Protein AF-A0A931Y7F0-F1 (afdb_monomer_lite)

Structure (mmCIF, N/CA/C/O backbone):
data_AF-A0A931Y7F0-F1
#
_entry.id   AF-A0A931Y7F0-F1
#
loop_
_atom_site.group_PDB
_atom_site.id
_atom_site.type_symbol
_atom_site.label_atom_id
_atom_site.label_alt_id
_atom_site.label_comp_id
_atom_site.label_asym_id
_atom_site.label_entity_id
_atom_site.label_seq_id
_atom_site.pdbx_PDB_ins_code
_atom_site.Cartn_x
_atom_site.Cartn_y
_atom_site.Cartn_z
_atom_site.occupancy
_atom_site.B_iso_or_equiv
_atom_site.auth_seq_id
_atom_site.auth_comp_id
_atom_site.auth_asym_id
_atom_site.auth_atom_id
_atom_site.pdbx_PDB_model_num
ATOM 1 N N . MET A 1 1 ? 21.855 57.431 -30.609 1.00 42.53 1 MET A N 1
ATOM 2 C CA . MET A 1 1 ? 20.885 56.357 -30.287 1.00 42.53 1 MET A CA 1
ATOM 3 C C . MET A 1 1 ? 20.320 56.674 -28.905 1.00 42.53 1 MET A C 1
ATOM 5 O O . MET A 1 1 ? 21.069 56.607 -27.952 1.00 42.53 1 MET A O 1
ATOM 9 N N . ARG A 1 2 ? 19.237 57.460 -28.826 1.00 45.97 2 ARG A N 1
ATOM 10 C CA . ARG A 1 2 ? 17.838 57.029 -28.589 1.00 45.97 2 ARG A CA 1
ATOM 11 C C . ARG A 1 2 ? 17.662 56.294 -27.246 1.00 45.97 2 ARG A C 1
ATOM 13 O O . ARG A 1 2 ? 17.946 55.106 -27.209 1.00 45.97 2 ARG A O 1
ATOM 20 N N . ASN A 1 3 ? 17.186 57.006 -26.206 1.00 45.56 3 ASN A N 1
ATOM 21 C CA . ASN A 1 3 ? 16.025 56.597 -25.379 1.00 45.56 3 ASN A CA 1
ATOM 22 C C . ASN A 1 3 ? 15.587 57.539 -24.223 1.00 45.56 3 ASN A C 1
ATOM 24 O O . ASN A 1 3 ? 14.801 57.118 -23.385 1.00 45.56 3 ASN A O 1
ATOM 28 N N . ASP A 1 4 ? 15.918 58.835 -24.220 1.00 50.97 4 ASP A N 1
ATOM 29 C CA . ASP A 1 4 ? 15.522 59.715 -23.091 1.00 50.97 4 ASP A CA 1
ATOM 30 C C . ASP A 1 4 ? 14.173 60.448 -23.241 1.00 50.97 4 ASP A C 1
ATOM 32 O O . ASP A 1 4 ? 13.865 61.359 -22.478 1.00 50.97 4 ASP A O 1
ATOM 36 N N . LYS A 1 5 ? 13.329 60.084 -24.217 1.00 52.41 5 LYS A N 1
ATOM 37 C CA . LYS A 1 5 ? 12.089 60.841 -24.511 1.00 52.41 5 LYS A CA 1
ATOM 38 C C . LYS A 1 5 ? 10.771 60.193 -24.083 1.00 52.41 5 LYS A C 1
ATOM 40 O O . LYS A 1 5 ? 9.731 60.819 -24.252 1.00 52.41 5 LYS A O 1
ATOM 45 N N . VAL A 1 6 ? 10.778 58.994 -23.500 1.00 53.69 6 VAL A N 1
ATOM 46 C CA . VAL A 1 6 ? 9.519 58.326 -23.097 1.00 53.69 6 VAL A CA 1
ATOM 47 C C . VAL A 1 6 ? 9.113 58.659 -21.652 1.00 53.69 6 VAL A C 1
ATOM 49 O O . VAL A 1 6 ? 7.937 58.591 -21.314 1.00 53.69 6 VAL A O 1
ATOM 52 N N . SER A 1 7 ? 10.044 59.118 -20.809 1.00 52.59 7 SER A N 1
ATOM 53 C CA . SER A 1 7 ? 9.779 59.354 -19.377 1.00 52.59 7 SER A CA 1
ATOM 54 C C . SER A 1 7 ? 8.973 60.633 -19.075 1.00 52.59 7 SER A C 1
ATOM 56 O O . SER A 1 7 ? 8.363 60.756 -18.019 1.00 52.59 7 SER A O 1
ATOM 58 N N . ILE A 1 8 ? 8.908 61.593 -20.004 1.00 51.59 8 ILE A N 1
ATOM 59 C CA . ILE A 1 8 ? 8.382 62.940 -19.701 1.00 51.59 8 ILE A CA 1
ATOM 60 C C . ILE A 1 8 ? 6.878 63.085 -20.028 1.00 51.59 8 ILE A C 1
ATOM 62 O O . ILE A 1 8 ? 6.220 63.997 -19.535 1.00 51.59 8 ILE A O 1
ATOM 66 N N . PHE A 1 9 ? 6.277 62.160 -20.785 1.00 51.19 9 PHE A N 1
ATOM 67 C CA . PHE A 1 9 ? 4.853 62.251 -21.159 1.00 51.19 9 PHE A CA 1
ATOM 68 C C . PHE A 1 9 ? 3.870 61.681 -20.121 1.00 51.19 9 PHE A C 1
ATOM 70 O O . PHE A 1 9 ? 2.669 61.924 -20.222 1.00 51.19 9 PHE A O 1
ATOM 77 N N . ALA A 1 10 ? 4.347 60.969 -19.096 1.00 50.09 10 ALA A N 1
ATOM 78 C CA . ALA A 1 10 ? 3.478 60.346 -18.091 1.00 50.09 10 ALA A CA 1
ATOM 79 C C . ALA A 1 10 ? 3.039 61.293 -16.953 1.00 50.09 10 ALA A C 1
ATOM 81 O O . ALA A 1 10 ? 2.190 60.924 -16.143 1.00 50.09 10 ALA A O 1
ATOM 82 N N . GLN A 1 11 ? 3.583 62.513 -16.870 1.00 53.91 11 GLN A N 1
ATOM 83 C CA . GLN A 1 11 ? 3.362 63.394 -15.713 1.00 53.91 11 GLN A CA 1
ATOM 84 C C . GLN A 1 11 ? 2.221 64.411 -15.892 1.00 53.91 11 GLN A C 1
ATOM 86 O O . GLN A 1 11 ? 2.041 65.292 -15.054 1.00 53.91 11 GLN A O 1
ATOM 91 N N . LYS A 1 12 ? 1.420 64.312 -16.962 1.00 58.56 12 LYS A N 1
ATOM 92 C CA . LYS A 1 12 ? 0.362 65.299 -17.231 1.00 58.56 12 LYS A CA 1
ATOM 93 C C . LYS A 1 12 ? -0.895 64.691 -17.858 1.00 58.56 12 LYS A C 1
ATOM 95 O O . LYS A 1 12 ? -1.278 65.055 -18.963 1.00 58.56 12 LYS A O 1
ATOM 100 N N . MET A 1 13 ? -1.550 63.774 -17.144 1.00 48.72 13 MET A N 1
ATOM 101 C CA . MET A 1 13 ? -2.903 63.318 -17.495 1.00 48.72 13 MET A CA 1
ATOM 102 C C . MET A 1 13 ? -3.852 63.416 -16.289 1.00 48.72 13 MET A C 1
ATOM 104 O O . MET A 1 13 ? -3.448 63.064 -15.175 1.00 48.72 13 MET A O 1
ATOM 108 N N . PRO A 1 14 ? -5.091 63.907 -16.484 1.00 54.19 14 PRO A N 1
ATOM 109 C CA . PRO A 1 14 ? -6.075 64.069 -15.418 1.00 54.19 14 PRO A CA 1
ATOM 110 C C . PRO A 1 14 ? -6.540 62.719 -14.850 1.00 54.19 14 PRO A C 1
ATOM 112 O O . PRO A 1 14 ? -6.626 61.710 -15.546 1.00 54.19 14 PRO A O 1
ATOM 115 N N . LEU A 1 15 ? -6.835 62.710 -13.545 1.00 55.56 15 LEU A N 1
ATOM 116 C CA . LEU A 1 15 ? -7.039 61.516 -12.711 1.00 55.56 15 LEU A CA 1
ATOM 117 C C . LEU A 1 15 ? -8.226 60.618 -13.122 1.00 55.56 15 LEU A C 1
ATOM 119 O O . LEU A 1 15 ? -8.343 59.506 -12.612 1.00 55.56 15 LEU A O 1
ATOM 123 N N . GLN A 1 16 ? -9.106 61.089 -14.006 1.00 52.81 16 GLN A N 1
ATOM 124 C CA . GLN A 1 16 ? -10.382 60.442 -14.317 1.00 52.81 16 GLN A CA 1
ATOM 125 C C . GLN A 1 16 ? -10.261 59.319 -15.366 1.00 52.81 16 GLN A C 1
ATOM 127 O O . GLN A 1 16 ? -11.070 58.397 -15.355 1.00 52.81 16 GLN A O 1
ATOM 132 N N . ASP A 1 17 ? -9.185 59.301 -16.163 1.00 50.44 17 ASP A N 1
ATOM 133 C CA . ASP A 1 17 ? -8.945 58.266 -17.186 1.00 50.44 17 ASP A CA 1
ATOM 134 C C . ASP A 1 17 ? -8.143 57.054 -16.677 1.00 50.44 17 ASP A C 1
ATOM 136 O O . ASP A 1 17 ? -8.028 56.034 -17.359 1.00 50.44 17 ASP A O 1
ATOM 140 N N . LYS A 1 18 ? -7.613 57.106 -15.445 1.00 48.22 18 LYS A N 1
ATOM 141 C CA . LYS A 1 18 ? -6.878 55.971 -14.854 1.00 48.22 18 LYS A CA 1
ATOM 142 C C . LYS A 1 18 ? -7.788 54.782 -14.527 1.00 48.22 18 LYS A C 1
ATOM 144 O O . LYS A 1 18 ? -7.327 53.643 -14.528 1.00 48.22 18 LYS A O 1
ATOM 149 N N . TYR A 1 19 ? -9.077 55.025 -14.288 1.00 51.03 19 TYR A N 1
ATOM 150 C CA . TYR A 1 19 ? -10.032 53.984 -13.897 1.00 51.03 19 TYR A CA 1
ATOM 151 C C . TYR A 1 19 ? -10.568 53.163 -15.079 1.00 51.03 19 TYR A C 1
ATOM 153 O O . TYR A 1 19 ? -11.000 52.029 -14.879 1.00 51.03 19 TYR A O 1
ATOM 161 N N . ALA A 1 20 ? -10.480 53.672 -16.313 1.00 50.53 20 ALA A N 1
ATOM 162 C CA . ALA A 1 20 ? -10.924 52.941 -17.502 1.00 50.53 20 ALA A CA 1
ATOM 163 C C . ALA A 1 20 ? -9.941 51.827 -17.918 1.00 50.53 20 ALA A C 1
ATOM 165 O O . ALA A 1 20 ? -10.361 50.774 -18.394 1.00 50.53 20 ALA A O 1
ATOM 166 N N . TYR A 1 21 ? -8.641 52.003 -17.662 1.00 46.75 21 TYR A N 1
ATOM 167 C CA . TYR A 1 21 ? -7.624 50.985 -17.962 1.00 46.75 21 TYR A CA 1
ATOM 168 C C . TYR A 1 21 ? -7.498 49.895 -16.888 1.00 46.75 21 TYR A C 1
ATOM 170 O O . TYR A 1 21 ? -7.078 48.779 -17.190 1.00 46.75 21 TYR A O 1
ATOM 178 N N . PHE A 1 22 ? -7.907 50.170 -15.648 1.00 43.75 22 PHE A N 1
ATOM 179 C CA . PHE A 1 22 ? -7.817 49.190 -14.560 1.00 43.75 22 PHE A CA 1
ATOM 180 C C . PHE A 1 22 ? -8.921 48.119 -14.584 1.00 43.75 22 PHE A C 1
ATOM 182 O O . PHE A 1 22 ? -8.752 47.055 -13.982 1.00 43.75 22 PHE A O 1
ATOM 189 N N . LEU A 1 23 ? -10.021 48.346 -15.312 1.00 43.72 23 LEU A N 1
ATOM 190 C CA . LEU A 1 23 ? -11.152 47.412 -15.343 1.00 43.72 23 LEU A CA 1
ATOM 191 C C . LEU A 1 23 ? -11.077 46.368 -16.475 1.00 43.72 23 LEU A C 1
ATOM 193 O O . LEU A 1 23 ? -11.701 45.319 -16.366 1.00 43.72 23 LEU A O 1
ATOM 197 N N . HIS A 1 24 ? -10.280 46.593 -17.527 1.00 39.47 24 HIS A N 1
ATOM 198 C CA . HIS A 1 24 ? -10.139 45.625 -18.631 1.00 39.47 24 HIS A CA 1
ATOM 199 C C . HIS A 1 24 ? -9.007 44.600 -18.437 1.00 39.47 24 HIS A C 1
ATOM 201 O O . HIS A 1 24 ? -9.029 43.542 -19.061 1.00 39.47 24 HIS A O 1
ATOM 207 N N . ILE A 1 25 ? -8.047 44.846 -17.538 1.00 43.16 25 ILE A N 1
ATOM 208 C CA . ILE A 1 25 ? -6.917 43.920 -17.314 1.00 43.16 25 ILE A CA 1
ATOM 209 C C . ILE A 1 25 ? -7.306 42.730 -16.416 1.00 43.16 25 ILE A C 1
ATOM 211 O O . ILE A 1 25 ? -6.745 41.645 -16.549 1.00 43.16 25 ILE A O 1
ATOM 215 N N . ASN A 1 26 ? -8.312 42.880 -15.551 1.00 40.88 26 ASN A N 1
ATOM 216 C CA . ASN A 1 26 ? -8.693 41.824 -14.605 1.00 40.88 26 ASN A CA 1
ATOM 217 C C . ASN A 1 26 ? -9.637 40.761 -15.190 1.00 40.88 26 ASN A C 1
ATOM 219 O O . ASN A 1 26 ? -9.713 39.659 -14.656 1.00 40.88 26 ASN A O 1
ATOM 223 N N . VAL A 1 27 ? -10.312 41.032 -16.311 1.00 43.44 27 VAL A N 1
ATOM 224 C CA . VAL A 1 27 ? -11.228 40.055 -16.931 1.00 43.44 27 VAL A CA 1
ATOM 225 C C . VAL A 1 27 ? -10.484 39.099 -17.874 1.00 43.44 27 VAL A C 1
ATOM 227 O O . VAL A 1 27 ? -10.897 37.955 -18.037 1.00 43.44 27 VAL A O 1
ATOM 230 N N . MET A 1 28 ? -9.328 39.498 -18.420 1.00 39.91 28 MET A N 1
ATOM 231 C CA . MET A 1 28 ? -8.543 38.639 -19.321 1.00 39.91 28 MET A CA 1
ATOM 232 C C . MET A 1 28 ? -7.600 37.649 -18.611 1.00 39.91 28 MET A C 1
ATOM 234 O O . MET A 1 28 ? -7.053 36.767 -19.266 1.00 39.91 28 MET A O 1
ATOM 238 N N . PHE A 1 29 ? -7.418 37.760 -17.289 1.00 41.94 29 PHE A N 1
ATOM 239 C CA . PHE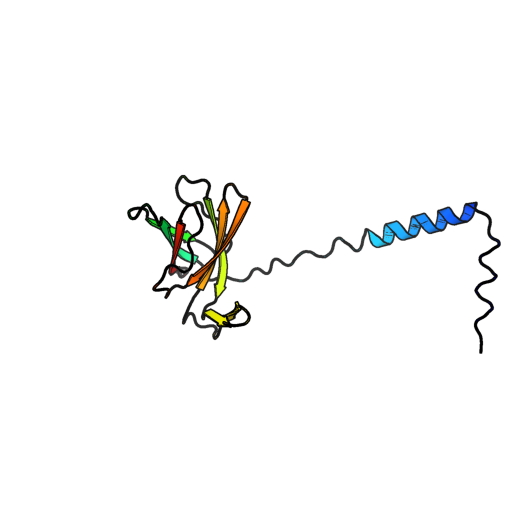 A 1 29 ? -6.621 36.810 -16.494 1.00 41.94 29 PHE A CA 1
ATOM 240 C C . PHE A 1 29 ? -7.464 35.744 -15.781 1.00 41.94 29 PHE A C 1
ATOM 242 O O . PHE A 1 29 ? -6.955 34.669 -15.472 1.00 41.94 29 PHE A O 1
ATOM 249 N N . VAL A 1 30 ? -8.758 35.993 -15.557 1.00 42.06 30 VAL A N 1
ATOM 250 C CA . VAL A 1 30 ? -9.659 35.029 -14.895 1.00 42.06 30 VAL A CA 1
ATOM 251 C C . VAL A 1 30 ? -10.122 33.922 -15.853 1.00 42.06 30 VAL A C 1
ATOM 253 O O . VAL A 1 30 ? -10.455 32.825 -15.418 1.00 42.06 30 VAL A O 1
ATOM 256 N N . VAL A 1 31 ? -10.074 34.152 -17.167 1.00 43.88 31 VAL A N 1
ATOM 257 C CA . VAL A 1 31 ? -10.484 33.150 -18.170 1.00 43.88 31 VAL A CA 1
ATOM 258 C C . VAL A 1 31 ? -9.344 32.177 -18.533 1.00 43.88 31 VAL A C 1
ATOM 260 O O . VAL A 1 31 ? -9.592 31.116 -19.099 1.00 43.88 31 VAL A O 1
ATOM 263 N N . LEU A 1 32 ? -8.095 32.468 -18.142 1.00 40.47 32 LEU A N 1
ATOM 264 C CA . LEU A 1 32 ? -6.917 31.635 -18.438 1.00 40.47 32 LEU A CA 1
ATOM 265 C C . LEU A 1 32 ? -6.457 30.759 -17.254 1.00 40.47 32 LEU A C 1
ATOM 267 O O . LEU A 1 32 ? -5.312 30.319 -17.212 1.00 40.47 32 LEU A O 1
ATOM 271 N N . SER A 1 33 ? -7.324 30.505 -16.273 1.00 42.59 33 SER A N 1
ATOM 272 C CA . SER A 1 33 ? -7.001 29.687 -15.090 1.00 42.59 33 SER A CA 1
ATOM 273 C C . SER A 1 33 ? -7.895 28.453 -14.908 1.00 42.59 33 SER A C 1
ATOM 275 O O . SER A 1 33 ? -7.746 27.738 -13.921 1.00 42.59 33 SER A O 1
ATOM 277 N N . LEU A 1 34 ? -8.760 28.129 -15.878 1.00 45.78 34 LEU A N 1
ATOM 278 C CA . LEU A 1 34 ? -9.674 26.976 -15.797 1.00 45.78 34 LEU A CA 1
ATOM 279 C C . LEU A 1 34 ? -9.335 25.797 -16.724 1.00 45.78 34 LEU A C 1
ATOM 281 O O . LEU A 1 34 ? -10.131 24.869 -16.833 1.00 45.78 34 LEU A O 1
ATOM 285 N N . LEU A 1 35 ? -8.153 25.767 -17.347 1.00 46.16 35 LEU A N 1
ATOM 286 C CA . LEU A 1 35 ? -7.753 24.648 -18.212 1.00 46.16 35 LEU A CA 1
ATOM 287 C C . LEU A 1 35 ? -6.458 23.954 -17.777 1.00 46.16 35 LEU A C 1
ATOM 289 O O . LEU A 1 35 ? -5.632 23.587 -18.600 1.00 46.16 35 LEU A O 1
ATOM 293 N N . ASN A 1 36 ? -6.295 23.715 -16.479 1.00 43.75 36 ASN A N 1
ATOM 294 C CA . ASN A 1 36 ? -5.490 22.582 -16.028 1.00 43.75 36 ASN A CA 1
ATOM 295 C C . ASN A 1 36 ? -6.449 21.535 -15.478 1.00 43.75 36 ASN A C 1
ATOM 297 O O . ASN A 1 36 ? -6.523 21.297 -14.275 1.00 43.75 36 ASN A O 1
ATOM 301 N N . LEU A 1 37 ? -7.219 20.934 -16.390 1.00 46.78 37 LEU A N 1
ATOM 302 C CA . LEU A 1 37 ? -7.828 19.643 -16.128 1.00 46.78 37 LEU A CA 1
ATOM 303 C C . LEU A 1 37 ? -6.654 18.690 -15.927 1.00 46.78 37 LEU A C 1
ATOM 305 O O . LEU A 1 37 ? -5.995 18.281 -16.883 1.00 46.78 37 LEU A O 1
ATOM 309 N N . THR A 1 38 ? -6.332 18.435 -14.663 1.00 47.44 38 THR A N 1
ATOM 310 C CA . THR A 1 38 ? -5.378 17.420 -14.255 1.00 47.44 38 THR A CA 1
ATOM 311 C C . THR A 1 38 ? -5.811 16.154 -14.965 1.00 47.44 38 THR A C 1
ATOM 313 O O . THR A 1 38 ? -6.846 15.572 -14.641 1.00 47.44 38 THR A O 1
ATOM 316 N N . VAL A 1 39 ? -5.050 15.756 -15.982 1.00 46.94 39 VAL A N 1
ATOM 317 C CA . VAL A 1 39 ? -5.162 14.425 -16.550 1.00 46.94 39 VAL A CA 1
ATOM 318 C C . VAL A 1 39 ? -4.781 13.516 -15.393 1.00 46.94 39 VAL A C 1
ATOM 320 O O . VAL A 1 39 ? -3.602 13.288 -15.127 1.00 46.94 39 VAL A O 1
ATOM 323 N N . ALA A 1 40 ? -5.783 13.061 -14.640 1.00 50.78 40 ALA A N 1
ATOM 324 C CA . ALA A 1 40 ? -5.679 11.853 -13.858 1.00 50.78 40 ALA A CA 1
ATOM 325 C C . ALA A 1 40 ? -5.399 10.780 -14.904 1.00 50.78 40 ALA A C 1
ATOM 327 O O . ALA A 1 40 ? -6.314 10.234 -15.519 1.00 50.78 40 ALA A O 1
ATOM 328 N N . GLY A 1 41 ? -4.113 10.600 -15.217 1.00 43.44 41 GLY A N 1
ATOM 329 C CA . GLY A 1 41 ? -3.656 9.526 -16.062 1.00 43.44 41 GLY A CA 1
ATOM 330 C C . GLY A 1 41 ? -4.271 8.279 -15.467 1.00 43.44 41 GLY A C 1
ATOM 331 O O . GLY A 1 41 ? -3.972 7.921 -14.330 1.00 43.44 41 GLY A O 1
ATOM 332 N N . CYS A 1 42 ? -5.199 7.676 -16.201 1.00 40.66 42 CYS A N 1
ATOM 333 C CA . CYS A 1 42 ? -5.665 6.340 -15.912 1.00 40.66 42 CYS A CA 1
ATOM 334 C C . CYS A 1 42 ? -4.447 5.445 -16.161 1.00 40.66 42 CYS A C 1
ATOM 336 O O . CYS A 1 42 ? -4.254 4.921 -17.258 1.00 40.66 42 CYS A O 1
ATOM 338 N N . GLU A 1 43 ? -3.540 5.378 -15.183 1.00 54.44 43 GLU A N 1
ATOM 339 C CA . GLU A 1 43 ? -2.491 4.377 -15.157 1.00 54.44 43 GLU A CA 1
ATOM 340 C C . GLU A 1 43 ? -3.245 3.049 -15.151 1.00 54.44 43 GLU A C 1
ATOM 342 O O . GLU A 1 43 ? -3.894 2.695 -14.167 1.00 54.44 43 GLU A O 1
ATOM 347 N N . LYS A 1 44 ? -3.267 2.367 -16.304 1.00 60.66 44 LYS A N 1
ATOM 348 C CA . LYS A 1 44 ? -3.894 1.053 -16.449 1.00 60.66 44 LYS A CA 1
ATOM 349 C C . LYS A 1 44 ? -3.127 0.084 -15.554 1.00 60.66 44 LYS A C 1
ATOM 351 O O . LYS A 1 44 ? -2.124 -0.494 -15.968 1.00 60.66 44 LYS A O 1
ATOM 356 N N . GLY A 1 45 ? -3.572 -0.025 -14.308 1.00 64.69 45 GLY A N 1
ATOM 357 C CA . GLY A 1 45 ? -3.059 -0.979 -13.343 1.00 64.69 45 GLY A CA 1
ATOM 358 C C . GLY A 1 45 ? -3.376 -2.418 -13.758 1.00 64.69 45 GLY A C 1
ATOM 359 O O . GLY A 1 45 ? -4.192 -2.652 -14.657 1.00 64.69 45 GLY A O 1
ATOM 360 N N . PRO A 1 46 ? -2.736 -3.404 -13.115 1.00 70.06 46 PRO A N 1
ATOM 361 C CA . PRO A 1 46 ? -3.096 -4.800 -13.312 1.00 70.06 46 PRO A CA 1
ATOM 362 C C . PRO A 1 46 ? -4.542 -4.997 -12.838 1.00 70.06 46 PRO A C 1
ATOM 364 O O . PRO A 1 46 ? -4.938 -4.411 -11.833 1.00 70.06 46 PRO A O 1
ATOM 367 N N . GLY A 1 47 ? -5.342 -5.767 -13.584 1.00 83.25 47 GLY A N 1
ATOM 368 C CA . GLY A 1 47 ? -6.801 -5.826 -13.422 1.00 83.25 47 GLY A CA 1
ATOM 369 C C . GLY A 1 47 ? -7.271 -5.891 -11.964 1.00 83.25 47 GLY A C 1
ATOM 370 O O . GLY A 1 47 ? -7.942 -4.971 -11.494 1.00 83.25 47 GLY A O 1
ATOM 371 N N . SER A 1 48 ? -6.899 -6.948 -11.241 1.00 90.94 48 SER A N 1
ATOM 372 C CA . SER A 1 48 ? -7.168 -7.075 -9.808 1.00 90.94 48 SER A CA 1
ATOM 373 C C . SER A 1 48 ? -5.958 -7.630 -9.063 1.00 90.94 48 SER A C 1
ATOM 375 O O . SER A 1 48 ? -5.140 -8.364 -9.617 1.00 90.94 48 SER A O 1
ATOM 377 N N . ILE A 1 49 ? -5.834 -7.255 -7.796 1.00 93.31 49 ILE A N 1
ATOM 378 C CA . ILE A 1 49 ? -4.691 -7.543 -6.932 1.00 93.31 49 ILE A CA 1
ATOM 379 C C . ILE A 1 49 ? -5.229 -8.262 -5.701 1.00 93.31 49 ILE A C 1
ATOM 381 O O . ILE A 1 49 ? -6.164 -7.778 -5.068 1.00 93.31 49 ILE A O 1
ATOM 385 N N . LYS A 1 50 ? -4.654 -9.416 -5.367 1.00 95.25 50 LYS A N 1
ATOM 386 C CA . LYS A 1 50 ? -4.975 -10.150 -4.145 1.00 95.25 50 LYS A CA 1
ATOM 387 C C . LYS A 1 50 ? -4.029 -9.717 -3.027 1.00 95.25 50 LYS A C 1
ATOM 389 O O . LYS A 1 50 ? -2.810 -9.861 -3.157 1.00 95.25 50 LYS A O 1
ATOM 394 N N . LEU A 1 51 ? -4.601 -9.193 -1.950 1.00 94.88 51 LEU A N 1
ATOM 395 C CA . LEU A 1 51 ? -3.910 -8.772 -0.737 1.00 94.88 51 LEU A CA 1
ATOM 396 C C . LEU A 1 51 ? -4.414 -9.584 0.458 1.00 94.88 51 LEU A C 1
ATOM 398 O O . LEU A 1 51 ? -5.593 -9.928 0.513 1.00 94.88 51 LEU A O 1
ATOM 402 N N . ILE A 1 52 ? -3.533 -9.836 1.422 1.00 94.69 52 ILE A N 1
ATOM 403 C CA . ILE A 1 52 ? -3.919 -10.230 2.780 1.00 94.69 52 ILE A CA 1
ATOM 404 C C . ILE A 1 52 ? -3.512 -9.101 3.724 1.00 94.69 52 ILE A C 1
ATOM 406 O O . ILE A 1 52 ? -2.381 -8.620 3.663 1.00 94.69 52 ILE A O 1
ATOM 410 N N . ILE A 1 53 ? -4.426 -8.665 4.584 1.00 93.69 53 ILE A N 1
ATOM 411 C CA . ILE A 1 53 ? -4.151 -7.718 5.661 1.00 93.69 53 ILE A CA 1
ATOM 412 C C . ILE A 1 53 ? -3.999 -8.506 6.951 1.00 93.69 53 ILE A C 1
ATOM 414 O O . ILE A 1 53 ? -4.817 -9.367 7.267 1.00 93.69 53 ILE A O 1
ATOM 418 N N . ARG A 1 54 ? -2.948 -8.196 7.703 1.00 92.44 54 ARG A N 1
ATOM 419 C CA . ARG A 1 54 ? -2.651 -8.800 9.001 1.00 92.44 54 ARG A CA 1
ATOM 420 C C . ARG A 1 54 ? -2.439 -7.731 10.053 1.00 92.44 54 ARG A C 1
ATOM 422 O O . ARG A 1 54 ? -2.075 -6.601 9.726 1.00 92.44 54 ARG A O 1
ATOM 429 N N . HIS A 1 55 ? -2.617 -8.098 11.317 1.00 91.12 55 HIS A N 1
ATOM 430 C CA . HIS A 1 55 ? -2.342 -7.222 12.449 1.00 91.12 55 HIS A CA 1
ATOM 431 C C . HIS A 1 55 ? -1.068 -7.667 13.178 1.00 91.12 55 HIS A C 1
ATOM 433 O O . HIS A 1 55 ? -0.843 -8.855 13.402 1.00 91.12 55 HIS A O 1
ATOM 439 N N . ILE A 1 56 ? -0.211 -6.721 13.570 1.00 87.88 56 ILE A N 1
ATOM 440 C CA . ILE A 1 56 ? 1.056 -7.053 14.237 1.00 87.88 56 ILE A CA 1
ATOM 441 C C . ILE A 1 56 ? 0.839 -7.702 15.613 1.00 87.88 56 ILE A C 1
ATOM 443 O O . ILE A 1 56 ? 1.577 -8.627 15.961 1.00 87.88 56 ILE A O 1
ATOM 447 N N . GLU A 1 57 ? -0.175 -7.256 16.361 1.00 87.88 57 GLU A N 1
ATOM 448 C CA . GLU A 1 57 ? -0.472 -7.731 17.723 1.00 87.88 57 GLU A CA 1
ATOM 449 C C . GLU A 1 57 ? -1.485 -8.884 17.741 1.00 87.88 57 GLU A C 1
ATOM 451 O O . GLU A 1 57 ? -1.397 -9.761 18.592 1.00 87.88 57 GLU A O 1
ATOM 456 N N . ASN A 1 58 ? -2.414 -8.919 16.779 1.00 90.69 58 ASN A N 1
ATOM 457 C CA . ASN A 1 58 ? -3.437 -9.959 16.688 1.00 90.69 58 ASN A CA 1
ATOM 458 C C . ASN A 1 58 ? -3.044 -10.918 15.561 1.00 90.69 58 ASN A C 1
ATOM 460 O O . ASN A 1 58 ? -3.304 -10.647 14.391 1.00 90.69 58 ASN A O 1
ATOM 464 N N . LYS A 1 59 ? -2.368 -12.013 15.921 1.00 89.31 59 LYS A N 1
ATOM 465 C CA . LYS A 1 59 ? -1.825 -12.984 14.957 1.00 89.31 59 LYS A CA 1
ATOM 466 C C . LYS A 1 59 ? -2.902 -13.776 14.218 1.00 89.31 59 LYS A C 1
ATOM 468 O O . LYS A 1 59 ? -2.634 -14.240 13.112 1.00 89.31 59 LYS A O 1
ATOM 473 N N . ASP A 1 60 ? -4.092 -13.871 14.800 1.00 92.00 60 ASP A N 1
ATOM 474 C 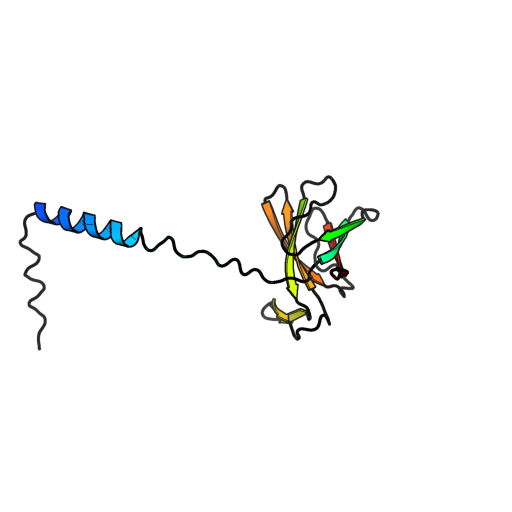CA . ASP A 1 60 ? -5.232 -14.576 14.214 1.00 92.00 60 ASP A CA 1
ATOM 475 C C . ASP A 1 60 ? -6.000 -13.694 13.219 1.00 92.00 60 ASP A C 1
ATOM 477 O O . ASP A 1 60 ? -6.806 -14.191 12.433 1.00 92.00 60 ASP A O 1
ATOM 481 N N . PHE A 1 61 ? -5.732 -12.384 13.204 1.00 92.06 61 PHE A N 1
ATOM 482 C CA . PHE A 1 61 ? -6.313 -11.478 12.223 1.00 92.06 61 PHE A CA 1
ATOM 483 C C . PHE A 1 61 ? -5.678 -11.690 10.844 1.00 92.06 61 PHE A C 1
ATOM 485 O O . PHE A 1 61 ? -4.495 -11.398 10.626 1.00 92.06 61 PHE A O 1
ATOM 492 N N . ALA A 1 62 ? -6.495 -12.141 9.896 1.00 93.88 62 ALA A N 1
ATOM 493 C CA . ALA A 1 62 ? -6.165 -12.204 8.483 1.00 93.88 62 ALA A CA 1
ATOM 494 C C . ALA A 1 62 ? -7.411 -11.883 7.649 1.00 93.88 62 ALA A C 1
ATOM 496 O O . ALA A 1 62 ? -8.415 -12.587 7.734 1.00 93.88 62 ALA A O 1
ATOM 497 N N . GLU A 1 63 ? -7.330 -10.844 6.823 1.00 94.81 63 GLU A N 1
ATOM 498 C CA . GLU A 1 63 ? -8.416 -10.428 5.934 1.00 94.81 63 GLU A CA 1
ATOM 499 C C . GLU A 1 63 ? -7.938 -10.478 4.482 1.00 94.81 63 GLU A C 1
ATOM 501 O O . GLU A 1 63 ? -6.940 -9.851 4.123 1.00 94.81 63 GLU A O 1
ATOM 506 N N . GLU A 1 64 ? -8.620 -11.252 3.638 1.00 95.44 64 GLU A N 1
ATOM 507 C CA . GLU A 1 64 ? -8.295 -11.358 2.215 1.00 95.44 64 GLU A CA 1
ATOM 508 C C . GLU A 1 64 ? -9.121 -10.363 1.398 1.00 95.44 64 GLU A C 1
ATOM 510 O O . GLU A 1 64 ? -10.347 -10.353 1.473 1.00 95.44 64 GLU A O 1
ATOM 515 N N . HIS A 1 65 ? -8.455 -9.599 0.529 1.00 95.06 65 HIS A N 1
ATOM 516 C CA . HIS A 1 65 ? -9.126 -8.748 -0.448 1.00 95.06 65 HIS A CA 1
ATOM 517 C C . HIS A 1 65 ? -8.634 -9.011 -1.863 1.00 95.06 65 HIS A C 1
ATOM 519 O O . HIS A 1 65 ? -7.435 -9.084 -2.134 1.00 95.06 65 HIS A O 1
ATOM 525 N N . VAL A 1 66 ? -9.582 -9.045 -2.795 1.00 95.00 66 VAL A N 1
ATOM 526 C CA . VAL A 1 66 ? -9.322 -8.898 -4.227 1.00 95.00 66 VAL A CA 1
ATOM 527 C C . VAL A 1 66 ? -9.733 -7.485 -4.614 1.00 95.00 66 VAL A C 1
ATOM 529 O O . VAL A 1 66 ? -10.919 -7.189 -4.729 1.00 95.00 66 VAL A O 1
ATOM 532 N N . VAL A 1 67 ? -8.750 -6.609 -4.791 1.00 93.38 67 VAL A N 1
ATOM 533 C CA . VAL A 1 67 ? -8.967 -5.172 -4.994 1.00 93.38 67 VAL A CA 1
ATOM 534 C C . VAL A 1 67 ? -8.669 -4.786 -6.433 1.00 93.38 67 VAL A C 1
ATOM 536 O O . VAL A 1 67 ? -7.721 -5.297 -7.037 1.00 93.38 67 VAL A O 1
ATOM 539 N N . LYS A 1 68 ? -9.453 -3.869 -7.004 1.00 92.12 68 LYS A N 1
ATOM 540 C CA . LYS A 1 68 ? -9.074 -3.239 -8.271 1.00 92.12 68 LYS A CA 1
ATOM 541 C C . LYS A 1 68 ? -8.159 -2.057 -8.014 1.00 92.12 68 LYS A C 1
ATOM 543 O O . LYS A 1 68 ? -8.201 -1.407 -6.971 1.00 92.12 68 LYS A O 1
ATOM 548 N N . PHE A 1 69 ? -7.329 -1.770 -9.006 1.00 90.62 69 PHE A N 1
ATOM 549 C CA . PHE A 1 69 ? -6.456 -0.611 -8.968 1.00 90.62 69 PHE A CA 1
ATOM 550 C C . PHE A 1 69 ? -7.267 0.684 -8.809 1.00 90.62 69 PHE A C 1
ATOM 552 O O . PHE A 1 69 ? -8.201 0.930 -9.569 1.00 90.62 69 PHE A O 1
ATOM 559 N N . GLY A 1 70 ? -6.903 1.510 -7.829 1.00 91.25 70 GLY A N 1
ATOM 560 C CA . GLY A 1 70 ? -7.563 2.781 -7.545 1.00 91.25 70 GLY A CA 1
ATOM 561 C C . GLY A 1 70 ? -8.898 2.695 -6.796 1.00 91.25 70 GLY A C 1
ATOM 562 O O . GLY A 1 70 ? -9.387 3.748 -6.386 1.00 91.25 70 GLY A O 1
ATOM 563 N N . GLU A 1 71 ? -9.464 1.505 -6.571 1.00 93.81 71 GLU A N 1
ATOM 564 C CA . GLU A 1 71 ? -10.665 1.330 -5.742 1.00 93.81 71 GLU A CA 1
ATOM 565 C C . GLU A 1 71 ? -10.288 1.290 -4.253 1.00 93.81 71 GLU A C 1
ATOM 567 O O . GLU A 1 71 ? -9.271 0.705 -3.870 1.00 93.81 71 GLU A O 1
ATOM 572 N N . ASP A 1 72 ? -11.099 1.948 -3.426 1.00 94.69 72 ASP A N 1
ATOM 573 C CA . ASP A 1 72 ? -10.964 1.924 -1.971 1.00 94.69 72 ASP A CA 1
ATOM 574 C C . ASP A 1 72 ? -11.595 0.650 -1.388 1.00 94.69 72 ASP A C 1
ATOM 576 O O . ASP A 1 72 ? -12.626 0.175 -1.866 1.00 94.69 72 ASP A O 1
ATOM 580 N N . PHE A 1 73 ? -10.981 0.106 -0.339 1.00 95.62 73 PHE A N 1
ATOM 581 C CA . PHE A 1 73 ? -11.500 -1.002 0.459 1.00 95.62 73 PHE A CA 1
ATOM 582 C C . PHE A 1 73 ? -11.341 -0.697 1.951 1.00 95.62 73 PHE A C 1
ATOM 584 O O . PHE A 1 73 ? -10.383 -0.042 2.367 1.00 95.62 73 PHE A O 1
ATOM 591 N N . PHE A 1 74 ? -12.296 -1.155 2.755 1.00 95.56 74 PHE A N 1
ATOM 592 C CA . PHE A 1 74 ? -12.271 -1.021 4.212 1.00 95.56 74 PHE A CA 1
ATOM 593 C C . PHE A 1 74 ? -11.549 -2.210 4.841 1.00 95.56 74 PHE A C 1
ATOM 595 O O . PHE A 1 74 ? -11.534 -3.285 4.249 1.00 95.56 74 PHE A O 1
ATOM 602 N N . ILE A 1 75 ? -10.939 -1.998 6.007 1.00 93.88 75 ILE A N 1
ATOM 603 C CA . ILE A 1 75 ? -10.283 -3.056 6.784 1.00 93.88 75 ILE A CA 1
ATOM 604 C C . ILE A 1 75 ? -11.237 -3.458 7.913 1.00 93.88 75 ILE A C 1
ATOM 606 O O . ILE A 1 75 ? -11.326 -2.746 8.920 1.00 93.88 75 ILE A O 1
ATOM 610 N N . SER A 1 76 ? -11.945 -4.575 7.733 1.00 88.94 76 SER A N 1
ATOM 611 C CA . SER A 1 76 ? -12.901 -5.146 8.691 1.00 88.94 76 SER A CA 1
ATOM 612 C C . SER A 1 76 ? -13.878 -4.102 9.270 1.00 88.94 76 SER A C 1
ATOM 614 O O . SER A 1 76 ? -14.427 -3.280 8.537 1.00 88.94 76 SER A O 1
ATOM 616 N N . ASP A 1 77 ? -14.114 -4.128 10.583 1.00 87.69 77 ASP A N 1
ATOM 617 C CA . ASP A 1 77 ? -14.977 -3.225 11.352 1.00 87.69 77 ASP A CA 1
ATOM 618 C C . ASP A 1 77 ? -14.245 -1.969 11.858 1.00 87.69 77 ASP A C 1
ATOM 620 O O . ASP A 1 77 ? -14.709 -1.281 12.769 1.00 87.69 77 ASP A O 1
ATOM 624 N N . THR A 1 78 ? -13.088 -1.649 11.275 1.00 91.38 78 THR A N 1
ATOM 625 C CA . THR A 1 78 ? -12.271 -0.518 11.711 1.00 91.38 78 THR A CA 1
ATOM 626 C C . THR A 1 78 ? -12.560 0.755 10.918 1.00 91.38 78 THR A C 1
ATOM 628 O O . THR A 1 78 ? -13.116 0.747 9.824 1.00 91.38 78 THR A O 1
ATOM 631 N N . ASP A 1 79 ? -12.081 1.885 11.434 1.00 94.38 79 ASP A N 1
ATOM 632 C CA . ASP A 1 79 ? -12.111 3.176 10.736 1.00 94.38 79 ASP A CA 1
ATOM 633 C C . ASP A 1 79 ? -11.048 3.304 9.617 1.00 94.38 79 ASP A C 1
ATOM 635 O O . ASP A 1 79 ? -10.843 4.396 9.064 1.00 94.38 79 ASP A O 1
ATOM 639 N N . TYR A 1 80 ? -10.306 2.230 9.323 1.00 94.69 80 TYR A N 1
ATOM 640 C CA . TYR A 1 80 ? -9.250 2.232 8.318 1.00 94.69 80 TYR A CA 1
ATOM 641 C C . TYR A 1 80 ? -9.780 1.811 6.952 1.00 94.69 80 TYR A C 1
ATOM 643 O O . TYR A 1 80 ? -10.571 0.883 6.802 1.00 94.69 80 TYR A O 1
ATOM 651 N N . SER A 1 81 ? -9.279 2.491 5.929 1.00 96.00 81 SER A N 1
ATOM 652 C CA . SER A 1 81 ? -9.451 2.095 4.533 1.00 96.00 81 SER A CA 1
ATOM 653 C C . SER A 1 81 ? -8.124 2.194 3.807 1.00 96.00 81 SER A C 1
ATOM 655 O O . SER A 1 81 ? -7.191 2.869 4.253 1.00 96.00 81 SER A O 1
ATOM 657 N N . ALA A 1 82 ? -8.020 1.498 2.688 1.00 95.75 82 ALA A N 1
ATOM 658 C CA . ALA A 1 82 ? -6.847 1.535 1.849 1.00 95.75 82 ALA A CA 1
ATOM 659 C C . ALA A 1 82 ? -7.221 1.429 0.374 1.00 95.75 82 ALA A C 1
ATOM 661 O O . ALA A 1 82 ? -8.329 1.045 0.014 1.00 95.75 82 ALA A O 1
ATOM 662 N N . LYS A 1 83 ? -6.273 1.777 -0.491 1.00 96.12 83 LYS A N 1
ATOM 663 C CA . LYS A 1 83 ? -6.391 1.592 -1.936 1.00 96.12 83 LYS A CA 1
ATOM 664 C C . LYS A 1 83 ? -5.026 1.336 -2.551 1.00 96.12 83 LYS A C 1
ATOM 666 O O . LYS A 1 83 ? -4.011 1.864 -2.086 1.00 96.12 83 LYS A O 1
ATOM 671 N N . VAL A 1 84 ? -4.990 0.570 -3.635 1.00 96.12 84 VAL A N 1
ATOM 672 C CA . VAL A 1 84 ? -3.763 0.423 -4.425 1.00 96.12 84 VAL A CA 1
ATOM 673 C C . VAL A 1 84 ? -3.661 1.586 -5.404 1.00 96.12 84 VAL A C 1
ATOM 675 O O . VAL A 1 84 ? -4.530 1.750 -6.257 1.00 96.12 84 VAL A O 1
ATOM 678 N N . ILE A 1 85 ? -2.594 2.379 -5.291 1.00 95.75 85 ILE A N 1
ATOM 679 C CA . ILE A 1 85 ? -2.387 3.589 -6.106 1.00 95.75 85 ILE A CA 1
ATOM 680 C C . ILE A 1 85 ? -1.257 3.472 -7.125 1.00 95.75 85 ILE A C 1
ATOM 682 O O . ILE A 1 85 ? -1.124 4.341 -7.980 1.00 95.75 85 ILE A O 1
ATOM 686 N N . LYS A 1 86 ? -0.412 2.440 -7.030 1.00 95.50 86 LYS A N 1
ATOM 687 C CA . LYS A 1 86 ? 0.685 2.219 -7.979 1.00 95.50 86 LYS A CA 1
ATOM 688 C C . LYS A 1 86 ? 1.044 0.750 -8.086 1.00 95.50 86 LYS A C 1
ATOM 690 O O . LYS A 1 86 ? 0.982 0.033 -7.093 1.00 95.50 86 LYS A O 1
ATOM 695 N N . PHE A 1 87 ? 1.446 0.327 -9.279 1.00 94.94 87 PHE A N 1
ATOM 696 C CA . PHE A 1 87 ? 1.975 -1.005 -9.544 1.00 94.94 87 PHE A CA 1
ATOM 697 C C . PHE A 1 87 ? 3.318 -0.898 -10.266 1.00 94.94 87 PHE A C 1
ATOM 699 O O . PHE A 1 87 ? 3.458 -0.135 -11.221 1.00 94.94 87 PHE A O 1
ATOM 706 N N . ILE A 1 88 ? 4.303 -1.666 -9.807 1.00 95.25 88 ILE A N 1
ATOM 707 C CA . ILE A 1 88 ? 5.628 -1.778 -10.412 1.00 95.25 88 ILE A CA 1
ATOM 708 C C . ILE A 1 88 ? 5.906 -3.263 -10.663 1.00 95.25 88 ILE A C 1
ATOM 710 O O . ILE A 1 88 ? 6.019 -4.008 -9.695 1.00 95.25 88 ILE A O 1
ATOM 714 N N . PRO A 1 89 ? 6.029 -3.719 -11.921 1.00 95.06 89 PRO A N 1
ATOM 715 C CA . PRO A 1 89 ? 6.195 -5.143 -12.216 1.00 95.06 89 PRO A CA 1
ATOM 716 C C . PRO A 1 89 ? 7.580 -5.698 -11.829 1.00 95.06 89 PRO A C 1
ATOM 718 O O . PRO A 1 89 ? 7.702 -6.865 -11.464 1.00 95.06 89 PRO A O 1
ATOM 721 N N . ASP A 1 90 ? 8.633 -4.884 -11.863 1.00 95.31 90 ASP A N 1
ATOM 722 C CA . ASP A 1 90 ? 9.987 -5.320 -11.508 1.00 95.31 90 ASP A CA 1
ATOM 723 C C . ASP A 1 90 ? 10.668 -4.275 -10.629 1.00 95.31 90 ASP A C 1
ATOM 725 O O . ASP A 1 90 ? 11.501 -3.486 -11.084 1.00 95.31 90 ASP A O 1
ATOM 729 N N . PHE A 1 91 ? 10.226 -4.236 -9.374 1.00 95.44 91 PHE A N 1
ATOM 730 C CA . PHE A 1 91 ? 10.568 -3.213 -8.402 1.00 95.44 91 PHE A CA 1
ATOM 731 C C . PHE A 1 91 ? 12.066 -3.154 -8.145 1.00 95.44 91 PHE A C 1
ATOM 733 O O . PHE A 1 91 ? 12.688 -4.149 -7.758 1.00 95.44 91 PHE A O 1
ATOM 740 N N . VAL A 1 92 ? 12.613 -1.947 -8.294 1.00 94.62 92 VAL A N 1
ATOM 741 C CA . VAL A 1 92 ? 13.920 -1.568 -7.766 1.00 94.62 92 VAL A CA 1
ATOM 742 C C . VAL A 1 92 ? 13.845 -0.205 -7.112 1.00 94.62 92 VAL A C 1
ATOM 744 O O . VAL A 1 92 ? 13.104 0.677 -7.549 1.00 94.62 92 VAL A O 1
ATOM 747 N N . MET A 1 93 ? 14.670 -0.020 -6.091 1.00 93.31 93 MET A N 1
ATOM 748 C CA . MET A 1 93 ? 14.856 1.262 -5.436 1.00 93.31 93 MET A CA 1
ATOM 749 C C . MET A 1 93 ? 16.338 1.608 -5.457 1.00 93.31 93 MET A C 1
ATOM 751 O O . MET A 1 93 ? 17.175 0.815 -5.036 1.00 93.31 93 MET A O 1
ATOM 755 N N . ASN A 1 94 ? 16.668 2.806 -5.928 1.00 92.69 94 ASN A N 1
ATOM 756 C CA . ASN A 1 94 ? 18.018 3.324 -5.771 1.00 92.69 94 ASN A CA 1
ATOM 757 C C . ASN A 1 94 ? 18.270 3.618 -4.285 1.00 92.69 94 ASN A C 1
ATOM 759 O O . ASN A 1 94 ? 17.571 4.435 -3.691 1.00 92.69 94 ASN A O 1
ATOM 763 N N . GLU A 1 95 ? 19.268 2.983 -3.678 1.00 88.31 95 GLU A N 1
ATOM 764 C CA . GLU A 1 95 ? 19.493 3.095 -2.232 1.00 88.31 95 GLU A CA 1
ATOM 765 C C . GLU A 1 95 ? 19.885 4.502 -1.771 1.00 88.31 95 GLU A C 1
ATOM 767 O O . GLU A 1 95 ? 19.527 4.888 -0.656 1.00 88.31 95 GLU A O 1
ATOM 772 N N . LYS A 1 96 ? 20.574 5.271 -2.626 1.00 92.50 96 LYS A N 1
ATOM 773 C CA . LYS A 1 96 ? 21.033 6.633 -2.321 1.00 92.50 96 LYS A CA 1
ATOM 774 C C . LYS A 1 96 ? 19.912 7.656 -2.481 1.00 92.50 96 LYS A C 1
ATOM 776 O O . LYS A 1 96 ? 19.714 8.486 -1.605 1.00 92.50 96 LYS A O 1
ATOM 781 N N . THR A 1 97 ? 19.169 7.597 -3.587 1.00 93.94 97 THR A N 1
ATOM 782 C CA . THR A 1 97 ? 18.126 8.592 -3.907 1.00 93.94 97 THR A CA 1
ATOM 783 C C . THR A 1 97 ? 16.731 8.183 -3.448 1.00 93.94 97 THR A C 1
ATOM 785 O O . THR A 1 97 ? 15.802 8.977 -3.550 1.00 93.94 97 THR A O 1
ATOM 788 N N . LYS A 1 98 ? 16.557 6.931 -3.00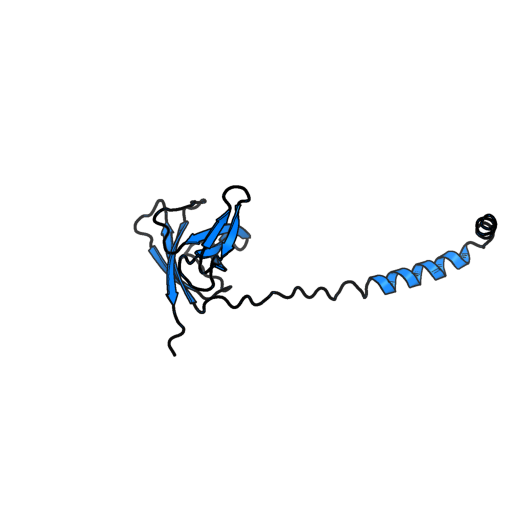2 1.00 89.12 98 LYS A N 1
ATOM 789 C CA . LYS A 1 98 ? 15.266 6.292 -2.686 1.00 89.12 98 LYS A CA 1
ATOM 790 C C . LYS A 1 98 ? 14.257 6.314 -3.842 1.00 89.12 98 LYS A C 1
ATOM 792 O O . LYS A 1 98 ? 13.079 6.021 -3.653 1.00 89.12 98 LYS A O 1
ATOM 797 N N . LYS A 1 99 ? 14.707 6.621 -5.065 1.00 93.69 99 LYS A N 1
ATOM 798 C CA . LYS A 1 99 ? 13.856 6.632 -6.255 1.00 93.69 99 LYS A CA 1
ATOM 799 C C . LYS A 1 99 ? 13.484 5.202 -6.632 1.00 93.69 99 LYS A C 1
ATOM 801 O O . LYS A 1 99 ? 14.366 4.370 -6.839 1.00 93.69 99 LYS A O 1
ATOM 806 N N . VAL A 1 100 ? 12.184 4.955 -6.758 1.00 94.81 100 VAL A N 1
ATOM 807 C CA . VAL A 1 100 ? 11.628 3.680 -7.225 1.00 94.81 100 VAL A CA 1
ATOM 808 C C . VAL A 1 100 ? 11.438 3.703 -8.738 1.00 94.81 100 VAL A C 1
ATOM 810 O O . VAL A 1 100 ? 10.974 4.698 -9.302 1.00 94.81 100 VAL A O 1
ATOM 813 N N . SER A 1 101 ? 11.765 2.595 -9.394 1.00 95.12 101 SER A N 1
ATOM 814 C CA . SER A 1 101 ? 11.515 2.366 -10.818 1.00 95.12 101 SER A CA 1
ATOM 815 C C . SER A 1 101 ? 11.246 0.885 -11.107 1.00 95.12 101 SER A C 1
ATOM 817 O O . SER A 1 101 ? 11.305 0.044 -10.209 1.00 95.12 101 SER A O 1
ATOM 819 N N . SER A 1 102 ? 10.925 0.574 -12.368 1.00 96.50 102 SER A N 1
ATOM 820 C CA . SER A 1 102 ? 10.816 -0.803 -12.857 1.00 96.50 102 SER A CA 1
ATOM 821 C C . SER A 1 102 ? 12.022 -1.159 -13.724 1.00 96.50 102 SER A C 1
ATOM 823 O O . SER A 1 102 ? 12.349 -0.400 -14.637 1.00 96.50 102 SER A O 1
ATOM 825 N N . ARG A 1 103 ? 12.656 -2.314 -13.489 1.00 96.19 103 ARG A N 1
ATOM 826 C CA . ARG A 1 103 ? 13.721 -2.853 -14.366 1.00 96.19 103 ARG A CA 1
ATOM 827 C C . ARG A 1 103 ? 13.196 -3.376 -15.696 1.00 96.19 103 ARG A C 1
ATOM 829 O O . ARG A 1 103 ? 13.886 -3.311 -16.707 1.00 96.19 103 ARG A O 1
ATOM 836 N N . SER A 1 104 ? 11.992 -3.931 -15.690 1.00 95.62 104 SER A N 1
ATOM 837 C CA . SER A 1 104 ? 11.381 -4.551 -16.858 1.00 95.62 104 SER A CA 1
ATOM 838 C C . SER A 1 104 ? 9.865 -4.363 -16.843 1.00 95.62 104 SER A C 1
ATOM 840 O O . SER A 1 104 ? 9.300 -3.847 -15.879 1.00 95.62 104 SER A O 1
ATOM 842 N N . LYS A 1 105 ? 9.199 -4.760 -17.932 1.00 92.56 105 LYS A N 1
ATOM 843 C CA . LYS A 1 105 ? 7.729 -4.822 -18.010 1.00 92.56 105 LYS A CA 1
ATOM 844 C C . LYS A 1 105 ? 7.163 -6.148 -17.482 1.00 92.56 105 LYS A C 1
ATOM 846 O O . LYS A 1 105 ? 5.952 -6.269 -17.350 1.00 92.56 105 LYS A O 1
ATOM 851 N N . LYS A 1 106 ? 8.016 -7.145 -17.223 1.00 92.25 106 LYS A N 1
ATOM 852 C CA . LYS A 1 106 ? 7.601 -8.466 -16.737 1.00 92.25 106 LYS A CA 1
ATOM 853 C C . LYS A 1 106 ? 7.474 -8.432 -15.209 1.00 92.25 106 LYS A C 1
ATOM 855 O O . LYS A 1 106 ? 8.307 -7.782 -14.577 1.00 92.25 106 LYS A O 1
ATOM 860 N N . PRO A 1 107 ? 6.485 -9.117 -14.606 1.00 92.44 107 PRO A N 1
ATOM 861 C CA . PRO A 1 107 ? 6.264 -9.110 -13.161 1.00 92.44 107 PRO A CA 1
ATOM 862 C C . PRO A 1 107 ? 7.298 -9.975 -12.403 1.00 92.44 107 PRO A C 1
ATOM 864 O O . PRO A 1 107 ? 6.943 -10.929 -11.720 1.00 92.44 107 PRO A O 1
ATOM 867 N N . ASN A 1 108 ? 8.597 -9.691 -12.551 1.00 93.62 108 ASN A N 1
ATOM 868 C CA . ASN A 1 108 ? 9.673 -10.489 -11.947 1.00 93.62 108 ASN A CA 1
ATOM 869 C C . ASN A 1 108 ? 9.839 -10.221 -10.445 1.00 93.62 108 ASN A C 1
ATOM 871 O O . ASN A 1 108 ? 10.214 -11.122 -9.693 1.00 93.62 108 ASN A O 1
ATOM 875 N N . ASN A 1 109 ? 9.598 -8.981 -10.020 1.00 94.06 109 ASN A N 1
ATOM 876 C CA . ASN A 1 109 ? 9.627 -8.550 -8.624 1.00 94.06 109 ASN A CA 1
ATOM 877 C C . ASN A 1 109 ? 8.491 -7.546 -8.398 1.00 94.06 109 ASN A C 1
ATOM 879 O O . ASN A 1 109 ? 8.744 -6.347 -8.254 1.00 94.06 109 ASN A O 1
ATOM 883 N N . PRO A 1 110 ? 7.235 -7.994 -8.495 1.00 95.12 110 PRO A N 1
ATOM 884 C CA . PRO A 1 110 ? 6.122 -7.076 -8.556 1.00 95.12 110 PRO A CA 1
ATOM 885 C C . PRO A 1 110 ? 5.858 -6.471 -7.177 1.00 95.12 110 PRO A C 1
ATOM 887 O O . PRO A 1 110 ? 5.956 -7.135 -6.141 1.00 95.12 110 PRO A O 1
ATOM 890 N N . ALA A 1 111 ? 5.511 -5.190 -7.180 1.00 95.12 111 ALA A N 1
ATOM 891 C CA . ALA A 1 111 ? 5.215 -4.420 -5.989 1.00 95.12 111 ALA A CA 1
ATOM 892 C C . ALA A 1 111 ? 4.045 -3.474 -6.229 1.00 95.12 111 ALA A C 1
ATOM 894 O O . ALA A 1 111 ? 3.843 -2.965 -7.336 1.00 95.12 111 ALA A O 1
ATOM 895 N N . VAL A 1 112 ? 3.307 -3.196 -5.165 1.00 95.38 112 VAL A N 1
ATOM 896 C CA . VAL A 1 112 ? 2.199 -2.246 -5.164 1.00 95.38 112 VAL A CA 1
ATOM 897 C C . VAL A 1 112 ? 2.439 -1.164 -4.124 1.00 95.38 112 VAL A C 1
ATOM 899 O O . VAL A 1 112 ? 3.009 -1.429 -3.068 1.00 95.38 112 VAL A O 1
ATOM 902 N N . MET A 1 113 ? 2.017 0.062 -4.419 1.00 95.25 113 MET A N 1
ATOM 903 C CA . MET A 1 113 ? 1.923 1.112 -3.410 1.00 95.25 113 MET A CA 1
ATOM 904 C C . MET A 1 113 ? 0.502 1.116 -2.865 1.00 95.25 113 MET A C 1
ATOM 906 O O . MET A 1 113 ? -0.448 1.387 -3.606 1.00 95.25 113 MET A O 1
ATOM 910 N N . VAL A 1 114 ? 0.375 0.810 -1.580 1.00 94.81 114 VAL A N 1
ATOM 911 C CA . VAL A 1 114 ? -0.882 0.889 -0.842 1.00 94.81 114 VAL A CA 1
ATOM 912 C C . VAL A 1 114 ? -0.921 2.228 -0.127 1.00 94.81 114 VAL A C 1
ATOM 914 O O . VAL A 1 114 ? -0.002 2.562 0.623 1.00 94.81 114 VAL A O 1
ATOM 917 N N . ARG A 1 115 ? -1.989 2.985 -0.362 1.00 95.31 115 ARG A N 1
ATOM 918 C CA . ARG A 1 115 ? -2.309 4.196 0.385 1.00 95.31 115 ARG A CA 1
ATOM 919 C C . ARG A 1 115 ? -3.323 3.860 1.460 1.00 95.31 115 ARG A C 1
ATOM 921 O O . ARG A 1 115 ? -4.354 3.277 1.144 1.00 95.31 115 ARG A O 1
ATOM 928 N N . VAL A 1 116 ? -3.033 4.246 2.694 1.00 94.62 116 VAL A N 1
ATOM 929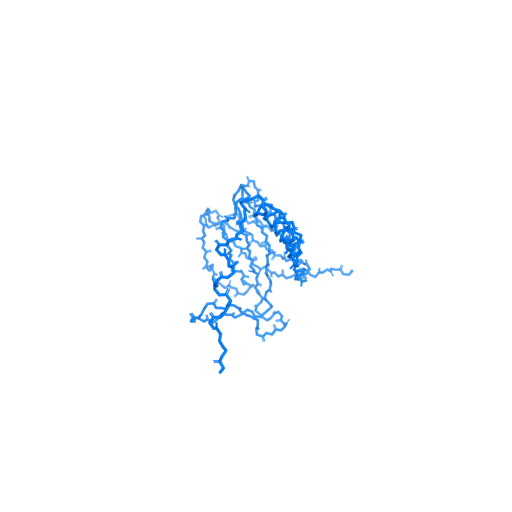 C CA . VAL A 1 116 ? -3.855 3.963 3.872 1.00 94.62 116 VAL A CA 1
ATOM 930 C C . VAL A 1 116 ? -4.454 5.252 4.413 1.00 94.62 116 VAL A C 1
ATOM 932 O O . VAL A 1 116 ? -3.790 6.292 4.478 1.00 94.62 116 VAL A O 1
ATOM 935 N N . TYR A 1 117 ? -5.708 5.157 4.835 1.00 94.75 117 TYR A N 1
ATOM 936 C CA . TYR A 1 117 ? -6.507 6.226 5.404 1.00 94.75 117 TYR A CA 1
ATOM 937 C C . TYR A 1 117 ? -7.044 5.821 6.778 1.00 94.75 117 TYR A C 1
ATOM 939 O O . TYR A 1 117 ? -7.300 4.647 7.036 1.00 94.75 117 TYR A O 1
ATOM 947 N N . TYR A 1 118 ? -7.262 6.810 7.640 1.00 94.00 118 TYR A N 1
ATOM 948 C CA . TYR A 1 118 ? -7.999 6.668 8.894 1.00 94.00 118 TYR A CA 1
ATOM 949 C C . TYR A 1 118 ? -9.115 7.707 8.922 1.00 94.00 118 TYR A C 1
ATOM 951 O O . TYR A 1 118 ? -8.840 8.904 8.798 1.00 94.00 118 TYR A O 1
ATOM 959 N N . LYS A 1 119 ? -10.373 7.266 9.041 1.00 95.31 119 LYS A N 1
ATOM 960 C CA . LYS A 1 119 ? -11.554 8.151 8.991 1.00 95.31 119 LYS A CA 1
ATOM 961 C C . LYS A 1 119 ? -11.545 9.071 7.761 1.00 95.31 119 LYS A C 1
ATOM 963 O O . LYS A 1 119 ? -11.750 10.279 7.864 1.00 95.31 119 LYS A O 1
ATOM 968 N N . GLY A 1 120 ? -11.194 8.507 6.603 1.00 95.12 120 GLY A N 1
ATOM 969 C CA . GLY A 1 120 ? -11.091 9.220 5.323 1.00 95.12 120 GLY A CA 1
ATOM 970 C C . GLY A 1 120 ? -9.886 10.162 5.180 1.00 95.12 120 GLY A C 1
ATOM 971 O O . GLY A 1 120 ? -9.677 10.726 4.109 1.00 95.12 120 GLY A O 1
ATOM 972 N N . LYS A 1 121 ? -9.057 10.334 6.217 1.00 95.62 121 LYS A N 1
ATOM 973 C CA . LYS A 1 121 ? -7.841 11.156 6.149 1.00 95.62 121 LYS A CA 1
ATOM 974 C C . LYS A 1 121 ? -6.648 10.305 5.751 1.00 95.62 121 LYS A C 1
ATOM 976 O O . LYS A 1 121 ? -6.438 9.238 6.321 1.00 95.62 121 LYS A O 1
ATOM 981 N N . PHE A 1 122 ? -5.855 10.793 4.798 1.00 94.62 122 PHE A N 1
ATOM 982 C CA . PHE A 1 122 ? -4.599 10.154 4.411 1.00 94.62 122 PHE A CA 1
ATOM 983 C C . PHE A 1 122 ? -3.697 9.962 5.633 1.00 94.62 122 PHE A C 1
ATOM 985 O O . PHE A 1 122 ? -3.485 10.902 6.400 1.00 94.62 122 PHE A O 1
ATOM 992 N N . LEU A 1 123 ? -3.156 8.755 5.783 1.00 92.81 123 LEU A N 1
ATOM 993 C CA . LEU A 1 123 ? -2.242 8.413 6.864 1.00 92.81 123 LEU A CA 1
ATOM 994 C C . LEU A 1 123 ? -0.834 8.138 6.332 1.00 92.81 123 LEU A C 1
ATOM 996 O O . LEU A 1 123 ? 0.136 8.719 6.824 1.00 92.81 123 LEU A O 1
ATOM 1000 N N . TYR A 1 124 ? -0.704 7.242 5.347 1.00 92.19 124 TYR A N 1
ATOM 1001 C CA . TYR A 1 124 ? 0.586 6.906 4.745 1.00 92.19 124 TYR A CA 1
ATOM 1002 C C . TYR A 1 124 ? 0.476 6.154 3.419 1.00 92.19 124 TYR A C 1
ATOM 1004 O O . TYR A 1 124 ? -0.536 5.520 3.136 1.00 92.19 124 TYR A O 1
ATOM 1012 N N . ASP A 1 125 ? 1.575 6.176 2.663 1.00 93.56 125 ASP A N 1
ATOM 1013 C CA . ASP A 1 125 ? 1.829 5.272 1.541 1.00 93.56 125 ASP A CA 1
ATOM 1014 C C . ASP A 1 125 ? 2.874 4.227 1.960 1.00 93.56 125 ASP A C 1
ATOM 1016 O O . ASP A 1 125 ? 3.828 4.550 2.677 1.00 93.56 125 ASP A O 1
ATOM 1020 N N . SER A 1 126 ? 2.708 2.980 1.519 1.00 91.25 126 SER A N 1
ATOM 1021 C CA . SER A 1 126 ? 3.663 1.896 1.763 1.00 91.25 126 SER A CA 1
ATOM 1022 C C . SER A 1 126 ? 3.834 1.012 0.532 1.00 91.25 126 SER A C 1
ATOM 1024 O O . SER A 1 126 ? 2.864 0.705 -0.164 1.00 91.25 126 SER A O 1
ATOM 1026 N N . TRP A 1 127 ? 5.074 0.599 0.265 1.00 93.25 127 TRP A N 1
ATOM 1027 C CA . TRP A 1 127 ? 5.374 -0.391 -0.765 1.00 93.25 127 TRP A CA 1
ATOM 1028 C C . TRP A 1 127 ? 5.201 -1.801 -0.212 1.00 93.25 127 TRP A C 1
ATOM 1030 O O . TRP A 1 127 ? 5.762 -2.142 0.826 1.00 93.25 127 TRP A O 1
ATOM 1040 N N . VAL A 1 128 ? 4.470 -2.625 -0.954 1.00 93.50 128 VAL A N 1
ATOM 1041 C CA . VAL A 1 128 ? 4.222 -4.031 -0.644 1.00 93.50 128 VAL A CA 1
ATOM 1042 C C . VAL A 1 128 ? 4.735 -4.858 -1.812 1.00 93.50 128 VAL A C 1
ATOM 1044 O O . VAL A 1 128 ? 4.205 -4.773 -2.921 1.00 93.50 128 VAL A O 1
ATOM 1047 N N . LEU A 1 129 ? 5.806 -5.612 -1.587 1.00 93.56 129 LEU A N 1
ATOM 1048 C CA . LEU A 1 129 ? 6.413 -6.476 -2.596 1.00 93.56 129 LEU A CA 1
ATOM 1049 C C . LEU A 1 129 ? 5.815 -7.878 -2.462 1.00 93.56 129 LEU A C 1
ATOM 1051 O O . LEU A 1 129 ? 5.627 -8.358 -1.349 1.00 93.56 129 LEU A O 1
ATOM 1055 N N . GLN A 1 130 ? 5.570 -8.558 -3.584 1.00 91.69 130 GLN A N 1
ATOM 1056 C CA . GLN A 1 130 ? 5.058 -9.936 -3.562 1.00 91.69 130 GLN A CA 1
ATOM 1057 C C . GLN A 1 130 ? 6.072 -10.925 -2.966 1.00 91.69 130 GLN A C 1
ATOM 1059 O O . GLN A 1 130 ? 5.697 -11.932 -2.382 1.00 91.69 130 GLN A O 1
ATOM 1064 N N . LYS A 1 131 ? 7.367 -10.638 -3.129 1.00 85.69 131 LYS A N 1
ATOM 1065 C CA . LYS A 1 131 ? 8.483 -11.490 -2.689 1.00 85.69 131 LYS A CA 1
ATOM 1066 C C . LYS A 1 131 ? 9.164 -10.976 -1.417 1.00 85.69 131 LYS A C 1
ATOM 1068 O O . LYS A 1 131 ? 10.332 -11.268 -1.192 1.00 85.69 131 LYS A O 1
ATOM 1073 N N . ALA A 1 132 ? 8.497 -10.118 -0.645 1.00 75.62 132 ALA A N 1
ATOM 1074 C CA . ALA A 1 132 ? 9.074 -9.639 0.602 1.00 75.62 132 ALA A CA 1
ATOM 1075 C C . ALA A 1 132 ? 8.984 -10.730 1.672 1.00 75.62 132 ALA A C 1
ATOM 1077 O O . ALA A 1 132 ? 7.906 -11.004 2.188 1.00 75.62 132 ALA A O 1
ATOM 1078 N N . ASP A 1 133 ? 10.135 -11.277 2.058 1.00 62.81 133 ASP A N 1
ATOM 1079 C CA . ASP A 1 133 ? 10.249 -12.199 3.197 1.00 62.81 133 ASP A CA 1
ATOM 1080 C C . ASP A 1 133 ? 10.182 -11.465 4.553 1.00 62.81 133 ASP A C 1
ATOM 1082 O O . ASP A 1 133 ? 10.274 -12.077 5.616 1.00 62.81 133 ASP A O 1
ATOM 1086 N N . THR A 1 134 ? 10.063 -10.130 4.543 1.00 60.94 134 THR A N 1
ATOM 1087 C CA . THR A 1 134 ? 10.105 -9.290 5.747 1.00 60.94 134 THR A CA 1
ATOM 1088 C C . THR A 1 134 ? 9.061 -8.176 5.713 1.00 60.94 134 THR A C 1
ATOM 1090 O O . THR A 1 134 ? 8.783 -7.573 4.677 1.00 60.94 134 THR A O 1
ATOM 1093 N N . ILE A 1 135 ? 8.486 -7.872 6.880 1.00 63.94 135 ILE A N 1
ATOM 1094 C CA . ILE A 1 135 ? 7.554 -6.755 7.057 1.00 63.94 135 ILE A CA 1
ATOM 1095 C C . ILE A 1 135 ? 8.365 -5.456 6.995 1.00 63.94 135 ILE A C 1
ATOM 1097 O O . ILE A 1 135 ? 9.116 -5.140 7.915 1.00 63.94 135 ILE A O 1
ATOM 1101 N N . HIS A 1 136 ? 8.239 -4.702 5.902 1.00 59.09 136 HIS A N 1
ATOM 1102 C CA . HIS A 1 136 ? 9.152 -3.585 5.646 1.00 59.09 136 HIS A CA 1
ATOM 1103 C C . HIS A 1 136 ? 8.892 -2.324 6.483 1.00 59.09 136 HIS A C 1
ATOM 1105 O O . HIS A 1 136 ? 9.803 -1.509 6.614 1.00 59.09 136 HIS A O 1
ATOM 1111 N N . TYR A 1 137 ? 7.704 -2.151 7.072 1.00 65.25 137 TYR A N 1
ATOM 1112 C CA . TYR A 1 137 ? 7.408 -1.068 8.017 1.00 65.25 137 TYR A CA 1
ATOM 1113 C C . TYR A 1 137 ? 5.994 -1.234 8.592 1.00 65.25 137 TYR A C 1
ATOM 1115 O O . TYR A 1 137 ? 5.054 -1.427 7.823 1.00 65.25 137 TYR A O 1
ATOM 1123 N N . VAL A 1 138 ? 5.811 -1.104 9.911 1.00 65.31 138 VAL A N 1
ATOM 1124 C CA . VAL A 1 138 ? 4.480 -1.124 10.545 1.00 65.31 138 VAL A CA 1
ATOM 1125 C C . VAL A 1 138 ? 4.195 0.235 11.173 1.00 65.31 138 VAL A C 1
ATOM 1127 O O . VAL A 1 138 ? 4.955 0.710 12.016 1.00 65.31 138 VAL A O 1
ATOM 1130 N N . ARG A 1 139 ? 3.092 0.872 10.767 1.00 70.50 139 ARG A N 1
ATOM 1131 C CA . ARG A 1 139 ? 2.572 2.090 11.410 1.00 70.50 139 ARG A CA 1
ATOM 1132 C C . ARG A 1 139 ? 1.382 1.728 12.286 1.00 70.50 139 ARG A C 1
ATOM 1134 O O . ARG A 1 139 ? 0.601 0.845 11.930 1.00 70.50 139 ARG A O 1
ATOM 1141 N N . LYS A 1 140 ? 1.217 2.433 13.412 1.00 72.94 140 LYS A N 1
ATOM 1142 C CA . LYS A 1 140 ? 0.022 2.274 14.252 1.00 72.94 140 LYS A CA 1
ATOM 1143 C C . LYS A 1 140 ? -1.242 2.494 13.399 1.00 72.94 140 LYS A C 1
ATOM 1145 O O . LYS A 1 140 ? -1.269 3.435 12.601 1.00 72.94 140 LYS A O 1
ATOM 1150 N N . PRO A 1 141 ? -2.230 1.592 13.517 1.00 67.81 141 PRO A N 1
ATOM 1151 C CA . PRO A 1 141 ? -2.471 0.719 14.666 1.00 67.81 141 PRO A CA 1
ATOM 1152 C C . PRO A 1 141 ? -1.756 -0.639 14.599 1.00 67.81 141 PRO A C 1
ATOM 1154 O O . PRO A 1 141 ? -1.774 -1.342 15.592 1.00 67.81 141 PRO A O 1
ATOM 1157 N N . GLY A 1 142 ? -1.067 -0.984 13.504 1.00 85.00 142 GLY A N 1
ATOM 1158 C CA . GLY A 1 142 ? -0.351 -2.261 13.416 1.00 85.00 142 GLY A CA 1
ATOM 1159 C 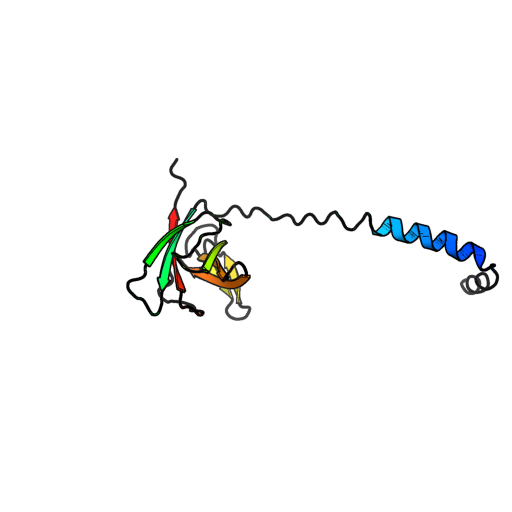C . GLY A 1 142 ? -0.666 -3.113 12.191 1.00 85.00 142 GLY A C 1
ATOM 1160 O O . GLY A 1 142 ? -0.169 -4.235 12.109 1.00 85.00 142 GLY A O 1
ATOM 1161 N N . PHE A 1 143 ? -1.480 -2.620 11.252 1.00 89.56 143 PHE A N 1
ATOM 1162 C CA . PHE A 1 143 ? -1.781 -3.357 10.026 1.00 89.56 143 PHE A CA 1
ATOM 1163 C C . PHE A 1 143 ? -0.583 -3.403 9.077 1.00 89.56 143 PHE A C 1
ATOM 1165 O O . PHE A 1 143 ? 0.103 -2.397 8.872 1.00 89.56 143 PHE A O 1
ATOM 1172 N N . TYR A 1 144 ? -0.372 -4.564 8.463 1.00 90.75 144 TYR A N 1
ATOM 1173 C CA . TYR A 1 144 ? 0.532 -4.739 7.335 1.00 90.75 144 TYR A CA 1
ATOM 1174 C C . TYR A 1 144 ? -0.139 -5.551 6.229 1.00 90.75 144 TYR A C 1
ATOM 1176 O O . TYR A 1 144 ? -1.116 -6.264 6.457 1.00 90.75 144 TYR A O 1
ATOM 1184 N N . PHE A 1 145 ? 0.386 -5.398 5.019 1.00 92.56 145 PHE A N 1
ATOM 1185 C CA . PHE A 1 145 ? -0.191 -5.949 3.803 1.00 92.56 145 PHE A CA 1
ATOM 1186 C C . PHE A 1 145 ? 0.766 -6.981 3.219 1.00 92.56 145 PHE A C 1
ATOM 1188 O O . PHE A 1 145 ? 1.969 -6.736 3.134 1.00 92.56 145 PHE A O 1
ATOM 1195 N N . GLU A 1 146 ? 0.220 -8.099 2.770 1.00 93.25 146 GLU A N 1
ATOM 1196 C CA . GLU A 1 146 ? 0.913 -9.123 2.001 1.00 93.25 146 GLU A CA 1
ATOM 1197 C C . GLU A 1 146 ? 0.351 -9.107 0.584 1.00 93.25 146 GLU A C 1
ATOM 1199 O O . GLU A 1 146 ? -0.854 -9.254 0.373 1.00 93.25 146 GLU A O 1
ATOM 1204 N N . PHE A 1 147 ? 1.220 -8.903 -0.403 1.00 93.75 147 PHE A N 1
ATOM 1205 C CA . PHE A 1 147 ? 0.827 -8.961 -1.803 1.00 93.75 147 PHE A CA 1
ATOM 1206 C C . PHE A 1 147 ? 0.923 -10.409 -2.278 1.00 93.75 147 PHE A C 1
ATOM 1208 O O . PHE A 1 147 ? 2.017 -10.922 -2.467 1.00 93.75 147 PHE A O 1
ATOM 1215 N N . ILE A 1 148 ? -0.220 -11.068 -2.471 1.00 94.12 148 ILE A N 1
ATOM 1216 C CA . ILE A 1 148 ? -0.262 -12.495 -2.823 1.00 94.12 148 ILE A CA 1
ATOM 1217 C C . ILE A 1 148 ? -0.075 -12.708 -4.319 1.00 94.12 148 ILE A C 1
ATOM 1219 O O . ILE A 1 148 ? 0.625 -13.628 -4.736 1.00 94.12 148 ILE A O 1
ATOM 1223 N N . GLY A 1 149 ? -0.684 -11.857 -5.143 1.00 91.94 149 GLY A N 1
ATOM 1224 C CA . GLY A 1 149 ? -0.540 -11.948 -6.589 1.00 91.94 149 GLY A CA 1
ATOM 1225 C C . GLY A 1 149 ? -1.579 -11.156 -7.360 1.00 91.94 149 GLY A C 1
ATOM 1226 O O . GLY A 1 149 ? -2.478 -10.527 -6.797 1.00 91.94 149 GLY A O 1
ATOM 1227 N N . LEU A 1 150 ? -1.426 -11.165 -8.677 1.00 90.75 150 LEU A N 1
ATOM 1228 C CA . LEU A 1 150 ? -2.412 -10.602 -9.586 1.00 90.75 150 LEU A CA 1
ATOM 1229 C C . LEU A 1 150 ? -3.515 -11.636 -9.792 1.00 90.75 150 LEU A C 1
ATOM 1231 O O . LEU A 1 150 ? -3.231 -12.814 -10.000 1.00 90.75 150 LEU A O 1
ATOM 1235 N N . LYS A 1 151 ? -4.770 -11.199 -9.726 1.00 83.12 151 LYS A N 1
ATOM 1236 C CA . LYS A 1 151 ? -5.886 -12.004 -10.204 1.00 83.12 151 LYS A CA 1
ATOM 1237 C C . LYS A 1 151 ? -6.130 -11.589 -11.645 1.00 83.12 151 LYS A C 1
ATOM 1239 O O . LYS A 1 151 ? -6.505 -10.442 -11.908 1.00 83.12 151 LYS A O 1
ATOM 1244 N N . ASP A 1 152 ? -5.872 -12.509 -12.564 1.00 66.12 152 ASP A N 1
ATOM 1245 C CA . ASP A 1 152 ? -6.223 -12.298 -13.958 1.00 66.12 152 ASP A CA 1
ATOM 1246 C C . ASP A 1 152 ? -7.733 -12.083 -14.062 1.00 66.12 152 ASP A C 1
ATOM 1248 O O . ASP A 1 152 ? -8.525 -12.666 -13.312 1.00 66.12 152 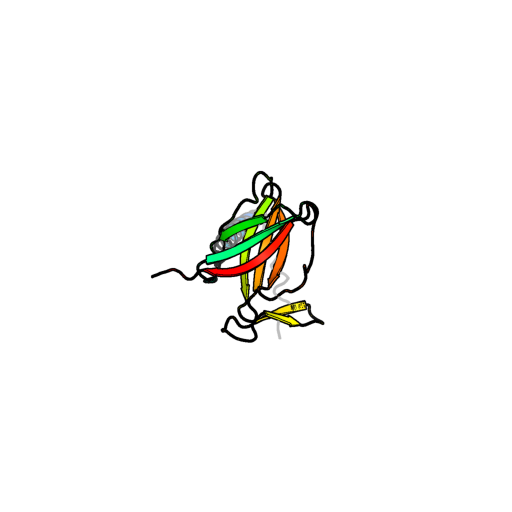ASP A O 1
ATOM 1252 N N . LYS A 1 153 ? -8.146 -11.230 -15.001 1.00 53.88 153 LYS A N 1
ATOM 1253 C CA . LYS A 1 153 ? -9.533 -11.250 -15.453 1.00 53.88 153 LYS A CA 1
ATOM 1254 C C . LYS A 1 153 ? -9.710 -12.606 -16.129 1.00 53.88 153 LYS A C 1
ATOM 1256 O O . LYS A 1 153 ? -9.211 -12.787 -17.234 1.00 53.88 153 LYS A O 1
ATOM 1261 N N . SER A 1 154 ? -10.322 -13.566 -15.440 1.00 41.25 154 SER A N 1
ATOM 1262 C CA . SER A 1 154 ? -10.797 -14.791 -16.077 1.00 41.25 154 SER A CA 1
ATOM 1263 C C . SER A 1 154 ? -11.662 -14.368 -17.265 1.00 41.25 154 SER A C 1
ATOM 1265 O O . SER A 1 154 ? -12.660 -13.674 -17.055 1.00 41.25 154 SER A O 1
ATOM 1267 N N . ASN A 1 155 ? -11.200 -14.690 -18.476 1.00 34.62 155 ASN A N 1
ATOM 1268 C CA . ASN A 1 155 ? -12.003 -14.620 -19.698 1.00 34.62 155 ASN A CA 1
ATOM 1269 C C . ASN A 1 155 ? -13.272 -15.456 -19.539 1.00 34.62 155 ASN A C 1
ATOM 1271 O O . ASN A 1 155 ? -13.167 -16.541 -18.922 1.00 34.62 155 ASN A O 1
#

Radius of gyration: 27.47 Å; chains: 1; bounding box: 36×80×48 Å

Secondary structure (DSSP, 8-state):
---TTSTTGGG---TTSHHHHHTTTTHHHHTTSS------------SEEEEEEEESS-TT-EEEEEEETT-EEE-TTSSEEEEEEEEETBEEE-TTT--EEES-SS-SB-EEEEEEEETTEEEEEEEEETT-SS-----TT-EEEEEEEEE----

Sequence (155 aa):
MRNDKVSIFAQKMPLQDKYAYFLHINVMFVVLSLLNLTVAGCEKGPGSIKLIIRHIENKDFAEEHVVKFGEDFFISDTDYSAKVIKFIPDFVMNEKTKKVSSRSKKPNNPAVMVRVYYKGKFLYDSWVLQKADTIHYVRKPGFYFEFIGLKDKSN

pLDDT: mean 77.0, std 21.17, range [34.62, 96.5]

Foldseek 3Di:
DDDPPPPPVPPDDDPPCVVVVVVVVVVVVVVPPPPPPPPPPVPVDQAWFWKWKDFQVDRPDIDIDTAGAPDKDARPPFQKIKHWPDKELAWDADPPVRDIHHPDPHNPWIKTWMFMDGNNHTDDIDIEIQPDPDQPDADPPGMGMHGPGGDHPDD